Protein AF-A0A438D1S6-F1 (afdb_monomer_lite)

pLDDT: mean 87.32, std 12.83, range [52.06, 98.56]

Sequence (84 aa):
MYIRNPPPGTLDQSGCLKARNDIAVEFNKQLKQAVMELRTQLPQAALTYDLYGARHGLISHDKEQGFVDPLVRCCGARVNDYNV

InterPro domains:
  IPR036514 SGNH hydrolase superfamily [G3DSA:3.40.50.1110] (3-84)

Radius of gyration: 16.75 Å; chains: 1; bounding box: 38×28×47 Å

Foldseek 3Di:
DQDDPDPPPQADPLRHGPVVLVVVVVVVVVVVVVVVVVCVVCVPDDDDDDPVVVLVVCSVCVVVVVHPHSPDDPDDDDDVNDDD

Organism: Vitis vinifera (NCBI:txid29760)

Structure (mmCIF, N/CA/C/O backbone):
data_AF-A0A438D1S6-F1
#
_entry.id   AF-A0A438D1S6-F1
#
loop_
_atom_site.group_PDB
_atom_site.id
_atom_site.type_symbol
_atom_site.label_atom_id
_atom_site.label_alt_id
_atom_site.label_comp_id
_atom_site.label_asym_id
_atom_site.label_entity_id
_atom_site.label_seq_id
_atom_site.pdbx_PDB_ins_code
_atom_site.Cartn_x
_atom_site.Cartn_y
_atom_site.Cartn_z
_atom_site.occupancy
_atom_site.B_iso_or_equiv
_atom_site.auth_seq_id
_atom_site.auth_comp_id
_atom_site.auth_asym_id
_atom_site.auth_atom_id
_atom_site.pdbx_PDB_model_num
ATOM 1 N N . MET A 1 1 ? -0.807 3.323 -16.909 1.00 52.31 1 MET A N 1
ATOM 2 C CA . MET A 1 1 ? 0.196 4.356 -17.244 1.00 52.31 1 MET A CA 1
ATOM 3 C C . MET A 1 1 ? 1.579 3.789 -16.992 1.00 52.31 1 MET A C 1
ATOM 5 O O . MET A 1 1 ? 2.002 3.710 -15.846 1.00 52.31 1 MET A O 1
ATOM 9 N N . TYR A 1 2 ? 2.218 3.333 -18.061 1.00 58.12 2 TYR A N 1
ATOM 10 C CA . TYR A 1 2 ? 3.556 2.751 -18.060 1.00 58.12 2 TYR A CA 1
ATOM 11 C C . TYR A 1 2 ? 4.477 3.822 -18.620 1.00 58.12 2 TYR A C 1
ATOM 13 O O . TYR A 1 2 ? 4.190 4.376 -19.682 1.00 58.12 2 TYR A O 1
ATOM 21 N N . ILE A 1 3 ? 5.531 4.168 -17.886 1.00 65.06 3 ILE A N 1
ATOM 22 C CA . ILE A 1 3 ? 6.534 5.105 -18.388 1.00 65.06 3 ILE A CA 1
ATOM 23 C C . ILE A 1 3 ? 7.523 4.285 -19.213 1.00 65.06 3 ILE A C 1
ATOM 25 O O . ILE A 1 3 ? 8.153 3.372 -18.686 1.00 65.06 3 ILE A O 1
ATOM 29 N N . ARG A 1 4 ? 7.644 4.584 -20.511 1.00 68.75 4 ARG A N 1
ATOM 30 C CA . ARG A 1 4 ? 8.718 4.033 -21.348 1.00 68.75 4 ARG A CA 1
ATOM 31 C C . ARG A 1 4 ? 10.041 4.653 -20.916 1.00 68.75 4 ARG A C 1
ATOM 33 O O . ARG A 1 4 ? 10.140 5.874 -20.886 1.00 68.75 4 ARG A O 1
ATOM 40 N N . ASN A 1 5 ? 11.038 3.813 -20.643 1.00 76.50 5 ASN A N 1
ATOM 41 C CA . ASN A 1 5 ? 12.406 4.215 -20.298 1.00 76.50 5 ASN A CA 1
ATOM 42 C C . ASN A 1 5 ? 12.453 5.293 -19.199 1.00 76.50 5 ASN A C 1
ATOM 44 O O . ASN A 1 5 ? 12.928 6.404 -19.445 1.00 76.50 5 ASN A O 1
ATOM 48 N N . PRO A 1 6 ? 11.923 5.000 -17.997 1.00 82.94 6 PRO A N 1
ATOM 49 C CA . PRO A 1 6 ? 11.974 5.956 -16.907 1.00 82.94 6 PRO A CA 1
ATOM 50 C C . PRO A 1 6 ? 13.440 6.233 -16.526 1.00 82.94 6 PRO A C 1
ATOM 52 O O . PRO A 1 6 ? 14.253 5.304 -16.538 1.00 82.94 6 PRO A O 1
ATOM 55 N N . PRO A 1 7 ? 13.794 7.477 -16.153 1.00 89.31 7 PRO A N 1
ATOM 56 C CA . PRO A 1 7 ? 15.127 7.783 -15.648 1.00 89.31 7 PRO A CA 1
ATOM 57 C C . PRO A 1 7 ? 15.515 6.865 -14.478 1.00 89.31 7 PRO A C 1
ATOM 59 O O . PRO A 1 7 ? 14.636 6.496 -13.682 1.00 89.31 7 PRO A O 1
ATOM 62 N N . PRO A 1 8 ? 16.807 6.526 -14.316 1.00 89.56 8 PRO A N 1
ATOM 63 C CA . PRO A 1 8 ? 17.271 5.748 -13.174 1.00 89.56 8 PRO A CA 1
ATOM 64 C C . PRO A 1 8 ? 16.771 6.338 -11.851 1.00 89.56 8 PRO A C 1
ATOM 66 O O . PRO A 1 8 ? 16.825 7.545 -11.630 1.00 89.56 8 PRO A O 1
ATOM 69 N N . GLY A 1 9 ? 16.248 5.480 -10.976 1.00 89.75 9 GLY A N 1
ATOM 70 C CA . GLY A 1 9 ? 15.731 5.885 -9.668 1.00 89.75 9 GLY A CA 1
ATOM 71 C C . GLY A 1 9 ? 14.279 6.374 -9.641 1.00 89.75 9 GLY A C 1
ATOM 72 O O . GLY A 1 9 ? 13.769 6.580 -8.542 1.00 89.75 9 GLY A O 1
ATOM 73 N N . THR A 1 10 ? 13.601 6.495 -10.789 1.00 93.06 10 THR A N 1
ATOM 74 C CA . THR A 1 10 ? 12.170 6.869 -10.876 1.00 93.06 10 THR A CA 1
ATOM 75 C C . THR A 1 10 ? 11.241 5.784 -10.325 1.00 93.06 10 THR A C 1
ATOM 77 O O . THR A 1 10 ? 10.196 6.086 -9.740 1.00 93.06 10 THR A O 1
ATOM 80 N N . LEU A 1 11 ? 11.614 4.518 -10.531 1.00 91.44 11 LEU A N 1
ATOM 81 C CA . LEU A 1 11 ? 10.886 3.361 -10.023 1.00 91.44 11 LEU A CA 1
ATOM 82 C C . LEU A 1 11 ? 11.505 2.865 -8.715 1.00 91.44 11 LEU A C 1
ATOM 84 O O . LEU A 1 11 ? 12.713 3.001 -8.499 1.00 91.44 11 LEU A O 1
ATOM 88 N N . ASP A 1 12 ? 10.675 2.316 -7.837 1.00 91.38 12 ASP A N 1
ATOM 89 C CA . ASP A 1 12 ? 11.124 1.529 -6.694 1.00 91.38 12 ASP A CA 1
ATOM 90 C C . ASP A 1 12 ? 11.494 0.090 -7.099 1.00 91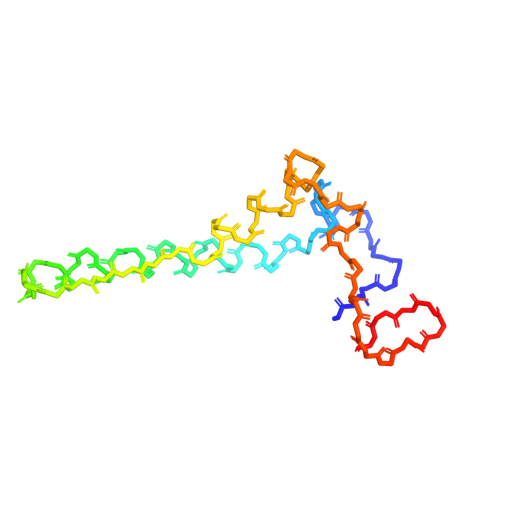.38 12 ASP A C 1
ATOM 92 O O . ASP A 1 12 ? 11.501 -0.268 -8.278 1.00 91.38 12 ASP A O 1
ATOM 96 N N . GLN A 1 13 ? 11.831 -0.734 -6.105 1.00 89.81 13 GLN A N 1
ATOM 97 C CA . GLN A 1 13 ? 12.236 -2.130 -6.306 1.00 89.81 13 GLN A CA 1
ATOM 98 C C . GLN A 1 13 ? 11.111 -3.008 -6.873 1.00 89.81 13 GLN A C 1
ATOM 100 O O . GLN A 1 13 ? 11.398 -4.001 -7.533 1.00 89.81 13 GLN A O 1
ATOM 105 N N . SER A 1 14 ? 9.853 -2.617 -6.660 1.00 87.88 14 SER A N 1
ATOM 106 C CA . SER A 1 14 ? 8.662 -3.299 -7.166 1.00 87.88 14 SER A CA 1
ATOM 107 C C . SER A 1 14 ? 8.236 -2.796 -8.554 1.00 87.88 14 SER A C 1
ATOM 109 O O . SER A 1 14 ? 7.178 -3.177 -9.050 1.00 87.88 14 SER A O 1
ATOM 111 N N . GLY A 1 15 ? 9.004 -1.894 -9.178 1.00 88.25 15 GLY A N 1
ATOM 112 C CA . GLY A 1 15 ? 8.675 -1.302 -10.477 1.00 88.25 15 GLY A CA 1
ATOM 113 C C . GLY A 1 15 ? 7.574 -0.235 -10.426 1.00 88.25 15 GLY A C 1
ATOM 114 O O . GLY A 1 15 ? 7.059 0.170 -11.471 1.00 88.25 15 GLY A O 1
ATOM 115 N N . CYS A 1 16 ? 7.208 0.253 -9.238 1.00 89.75 16 CYS A N 1
ATOM 116 C CA . CYS A 1 16 ? 6.220 1.312 -9.051 1.00 89.75 16 CYS A CA 1
ATOM 117 C C . CYS A 1 16 ? 6.869 2.701 -9.091 1.00 89.75 16 CYS A C 1
ATOM 119 O O . CYS A 1 16 ? 8.017 2.889 -8.701 1.00 89.75 16 CYS A O 1
ATOM 121 N N . LEU A 1 17 ? 6.122 3.716 -9.535 1.00 91.62 17 LEU A N 1
ATOM 122 C CA . LEU A 1 17 ? 6.597 5.104 -9.528 1.00 91.62 17 LEU A CA 1
ATOM 123 C C . LEU A 1 17 ? 6.726 5.620 -8.092 1.00 91.62 17 LEU A C 1
ATOM 125 O O . LEU A 1 17 ? 5.701 5.791 -7.429 1.00 91.62 17 LEU A O 1
ATOM 129 N N . LYS A 1 18 ? 7.946 5.965 -7.657 1.00 93.62 18 LYS A N 1
ATOM 130 C CA . LYS A 1 18 ? 8.202 6.463 -6.291 1.00 93.62 18 LYS A CA 1
ATOM 131 C C . LYS A 1 18 ? 7.320 7.651 -5.932 1.00 93.62 18 LYS A C 1
ATOM 133 O O . LYS A 1 18 ? 6.591 7.584 -4.958 1.00 93.62 18 LYS A O 1
ATOM 138 N N . ALA A 1 19 ? 7.250 8.649 -6.814 1.00 93.56 19 ALA A N 1
ATOM 139 C CA . ALA A 1 19 ? 6.418 9.833 -6.599 1.00 93.56 19 ALA A CA 1
ATOM 140 C C . ALA A 1 19 ? 4.930 9.505 -6.360 1.00 93.56 19 ALA A C 1
ATOM 142 O O . ALA A 1 19 ? 4.247 10.217 -5.632 1.00 93.56 19 ALA A O 1
ATOM 143 N N . ARG A 1 20 ? 4.402 8.424 -6.956 1.00 91.94 20 ARG A N 1
ATOM 144 C CA . ARG A 1 20 ? 3.018 7.990 -6.699 1.00 91.94 20 ARG A CA 1
ATOM 145 C C . ARG A 1 20 ? 2.888 7.265 -5.370 1.00 91.94 20 ARG A C 1
ATOM 147 O O . ARG A 1 20 ? 1.877 7.444 -4.697 1.00 91.94 20 ARG A O 1
ATOM 154 N N . ASN A 1 21 ? 3.884 6.461 -5.018 1.00 94.56 21 ASN A N 1
ATOM 155 C CA . ASN A 1 21 ? 3.933 5.805 -3.722 1.00 94.56 21 ASN A CA 1
ATOM 156 C C . ASN A 1 21 ? 4.044 6.839 -2.600 1.00 94.56 21 ASN A C 1
ATOM 158 O O . ASN A 1 21 ? 3.272 6.751 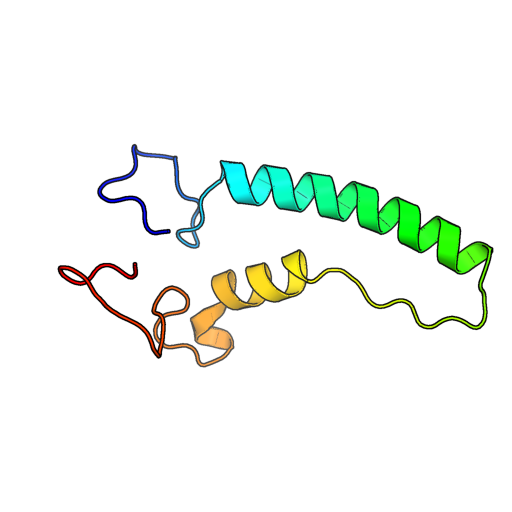-1.657 1.00 94.56 21 ASN A O 1
ATOM 162 N N . ASP A 1 22 ? 4.872 7.873 -2.748 1.00 96.06 22 ASP A N 1
ATOM 163 C CA . ASP A 1 22 ? 5.021 8.949 -1.761 1.00 96.06 22 ASP A CA 1
ATOM 164 C C . ASP A 1 22 ? 3.689 9.675 -1.505 1.00 96.06 22 ASP A C 1
ATOM 166 O O . ASP A 1 22 ? 3.277 9.852 -0.358 1.00 96.06 22 ASP A O 1
ATOM 170 N N . ILE A 1 23 ? 2.957 10.016 -2.576 1.00 96.38 23 ILE A N 1
ATOM 171 C CA . ILE A 1 23 ? 1.614 10.609 -2.472 1.00 96.38 23 ILE A CA 1
ATOM 172 C C . ILE A 1 23 ? 0.647 9.650 -1.765 1.00 96.38 23 ILE A C 1
ATOM 174 O O . ILE A 1 23 ? -0.111 10.066 -0.891 1.00 96.38 23 ILE A O 1
ATOM 178 N N . ALA A 1 24 ? 0.653 8.368 -2.137 1.00 96.06 24 ALA A N 1
ATOM 179 C CA . ALA A 1 24 ? -0.247 7.379 -1.554 1.00 96.06 24 ALA A CA 1
ATOM 180 C C . ALA A 1 24 ? 0.058 7.108 -0.072 1.00 96.06 24 ALA A C 1
ATOM 182 O O . ALA A 1 24 ? -0.876 6.937 0.713 1.00 96.06 24 ALA A O 1
ATOM 183 N N . VAL A 1 25 ? 1.333 7.099 0.322 1.00 96.44 25 VAL A N 1
ATOM 184 C CA . VAL A 1 25 ? 1.774 6.953 1.715 1.00 96.44 25 VAL A CA 1
ATOM 185 C C . VAL A 1 25 ? 1.285 8.131 2.550 1.00 96.44 25 VAL A C 1
ATOM 187 O O . VAL A 1 25 ? 0.660 7.920 3.589 1.00 96.44 25 VAL A O 1
ATOM 190 N N . GLU A 1 26 ? 1.501 9.363 2.084 1.00 97.88 26 GLU A N 1
ATOM 191 C CA . GLU A 1 26 ? 1.061 10.555 2.815 1.00 97.88 26 GLU A CA 1
ATOM 192 C C . GLU A 1 26 ? -0.470 10.628 2.905 1.00 97.88 26 GLU A C 1
ATOM 194 O O . GLU A 1 26 ? -1.024 10.870 3.979 1.00 97.88 26 GLU A O 1
ATOM 199 N N . PHE A 1 27 ? -1.174 10.305 1.818 1.00 96.94 27 PHE A N 1
ATOM 200 C CA . PHE A 1 27 ? -2.631 10.208 1.837 1.00 96.94 27 PHE A CA 1
ATOM 201 C C . PHE A 1 27 ? -3.127 9.167 2.852 1.00 96.94 27 PHE A C 1
ATOM 203 O O . PHE A 1 27 ? -4.025 9.463 3.639 1.00 96.94 27 PHE A O 1
ATOM 210 N N . ASN A 1 28 ? -2.544 7.962 2.890 1.00 97.19 28 ASN A N 1
ATOM 211 C CA . ASN A 1 28 ? -2.974 6.925 3.837 1.00 97.19 28 ASN A CA 1
ATOM 212 C C . ASN A 1 28 ? -2.642 7.274 5.288 1.00 97.19 28 ASN A C 1
ATOM 214 O O . ASN A 1 28 ? -3.396 6.898 6.184 1.00 97.19 28 ASN A O 1
ATOM 218 N N . LYS A 1 29 ? -1.570 8.031 5.536 1.00 97.44 29 LYS A N 1
ATOM 219 C CA . LYS A 1 29 ? -1.264 8.569 6.865 1.00 97.44 29 LYS A CA 1
ATOM 220 C C . LYS A 1 29 ? -2.367 9.517 7.346 1.00 97.44 29 LYS A C 1
ATOM 222 O O . LYS A 1 29 ? -2.847 9.363 8.469 1.00 97.44 29 LYS A O 1
ATOM 227 N N . GLN A 1 30 ? -2.806 10.446 6.497 1.00 98.12 30 GLN A N 1
ATOM 228 C CA . GLN A 1 30 ? -3.898 11.370 6.825 1.00 98.12 30 GLN A CA 1
ATOM 229 C C . GLN A 1 30 ? -5.246 10.643 6.940 1.00 98.12 30 GLN A C 1
ATOM 231 O O . GLN A 1 30 ? -5.995 10.871 7.890 1.00 98.12 30 GLN A O 1
ATOM 236 N N . LEU A 1 31 ? -5.527 9.697 6.037 1.00 98.06 31 LEU A N 1
ATOM 237 C CA . LEU A 1 31 ? -6.727 8.862 6.092 1.00 98.06 31 LEU A CA 1
ATOM 238 C C . LEU A 1 31 ? -6.789 8.051 7.390 1.00 98.06 31 LEU A C 1
ATOM 240 O O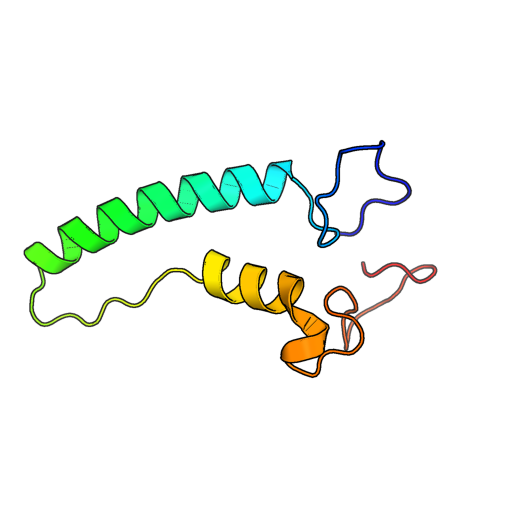 . LEU A 1 31 ? -7.838 7.988 8.024 1.00 98.06 31 LEU A O 1
ATOM 244 N N . LYS A 1 32 ? -5.668 7.461 7.818 1.00 97.88 32 LYS A N 1
ATOM 245 C CA . LYS A 1 32 ? -5.573 6.733 9.086 1.00 97.88 32 LYS A CA 1
ATOM 246 C C . LYS A 1 32 ? -5.941 7.622 10.270 1.00 97.88 32 LYS A C 1
ATOM 248 O O . LYS A 1 32 ? -6.694 7.178 11.132 1.00 97.88 32 LYS A O 1
ATOM 253 N N . GLN A 1 33 ? -5.443 8.859 10.299 1.00 98.12 33 GLN A N 1
AT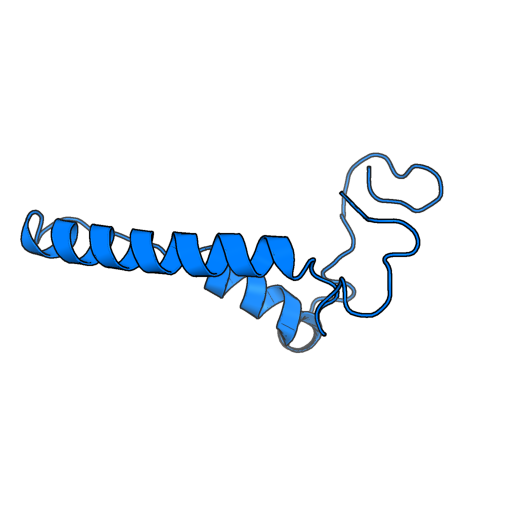OM 254 C CA . GLN A 1 33 ? -5.784 9.825 11.344 1.00 98.12 33 GLN A CA 1
ATOM 255 C C . GLN A 1 33 ? -7.291 10.112 11.375 1.00 98.12 33 GLN A C 1
ATOM 257 O O . GLN A 1 33 ? -7.923 9.941 12.416 1.00 98.12 33 GLN A O 1
ATOM 262 N N . ALA A 1 34 ? -7.885 10.423 10.222 1.00 98.00 34 ALA A N 1
ATOM 263 C CA . ALA A 1 34 ? -9.322 10.670 10.114 1.00 98.00 34 ALA A CA 1
ATOM 264 C C . ALA A 1 34 ? -10.167 9.445 10.515 1.00 98.00 34 ALA A C 1
ATOM 266 O O . ALA A 1 34 ? -11.167 9.573 11.218 1.00 98.00 34 ALA A O 1
ATOM 267 N N . VAL A 1 35 ? -9.759 8.231 10.126 1.00 98.00 35 VAL A N 1
ATOM 268 C CA . VAL A 1 35 ? -10.455 6.996 10.521 1.00 98.00 35 VAL A CA 1
ATOM 269 C C . VAL A 1 35 ? -10.367 6.763 12.030 1.00 98.00 35 VAL A C 1
ATOM 271 O O . VAL A 1 35 ? -11.343 6.306 12.624 1.00 98.00 35 VAL A O 1
ATOM 274 N N . MET A 1 36 ? -9.235 7.070 12.671 1.00 97.56 36 MET A N 1
ATOM 275 C CA . MET A 1 36 ? -9.117 6.970 14.130 1.00 97.56 36 MET A CA 1
ATOM 276 C C . MET A 1 36 ? -10.088 7.922 14.835 1.00 97.56 36 MET A C 1
ATOM 278 O O . MET A 1 36 ? -10.771 7.493 15.760 1.00 97.56 36 MET A O 1
ATOM 282 N N . GLU A 1 37 ? -10.215 9.162 14.362 1.00 98.38 37 GLU A N 1
ATOM 283 C CA . GLU A 1 37 ? -11.182 10.135 14.889 1.00 98.38 37 GLU A CA 1
ATOM 284 C C . GLU A 1 37 ? -12.633 9.688 14.669 1.00 98.38 37 GLU A C 1
ATOM 286 O O . GLU A 1 37 ? -13.452 9.747 15.581 1.00 98.38 37 GLU A O 1
ATOM 291 N N . LEU A 1 38 ? -12.964 9.159 13.492 1.00 98.38 38 LEU A N 1
ATOM 292 C CA . LEU A 1 38 ? -14.311 8.651 13.227 1.00 98.38 38 LEU A CA 1
ATOM 293 C C . LEU A 1 38 ? -14.660 7.439 14.095 1.00 98.38 38 LEU A C 1
ATOM 295 O O . LEU A 1 38 ? -15.803 7.308 14.520 1.00 98.38 38 LEU A O 1
ATOM 299 N N . ARG A 1 39 ? -13.692 6.569 14.408 1.00 98.06 39 ARG A N 1
ATOM 300 C CA . ARG A 1 39 ? -13.913 5.417 15.300 1.00 98.06 39 ARG A CA 1
ATOM 301 C C . ARG A 1 39 ? -14.246 5.832 16.732 1.00 98.06 39 ARG A C 1
AT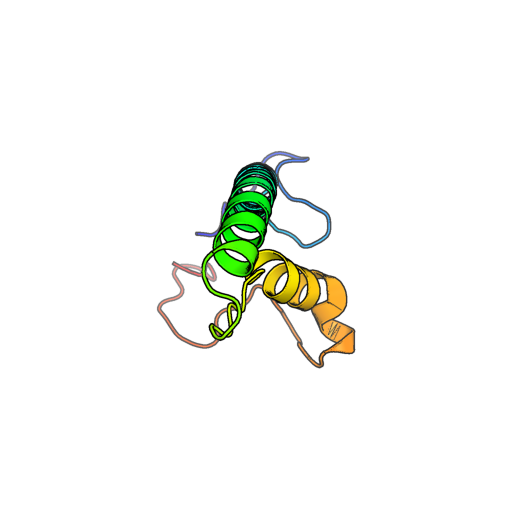OM 303 O O . ARG A 1 39 ? -14.971 5.098 17.397 1.00 98.06 39 ARG A O 1
ATOM 310 N N . THR A 1 40 ? -13.756 6.980 17.208 1.00 97.75 40 THR A N 1
ATOM 311 C CA . THR A 1 40 ? -14.146 7.489 18.536 1.00 97.75 40 THR A CA 1
ATOM 312 C C . THR A 1 40 ? -15.558 8.070 18.521 1.00 97.75 40 THR A C 1
ATOM 314 O O . THR A 1 40 ? -16.296 7.900 19.488 1.00 97.75 40 THR A O 1
ATOM 317 N N . GLN A 1 41 ? -15.955 8.708 17.417 1.00 98.56 41 GLN A N 1
ATOM 318 C CA . GLN A 1 41 ? -17.282 9.310 17.250 1.00 98.56 41 GLN A CA 1
ATOM 319 C C . GLN A 1 41 ? -18.372 8.275 16.935 1.00 98.56 41 GLN A C 1
ATOM 321 O O . GLN A 1 41 ? -19.530 8.460 17.305 1.00 98.56 41 GLN A O 1
ATOM 326 N N . LEU A 1 42 ? -18.013 7.184 16.254 1.00 98.12 42 LEU A N 1
ATOM 327 C CA . LEU A 1 42 ? -18.930 6.168 15.740 1.00 98.12 42 LEU A CA 1
ATOM 328 C C . LEU A 1 42 ? -18.512 4.766 16.218 1.00 98.12 42 LEU A C 1
ATOM 330 O O . LEU A 1 42 ? -18.078 3.942 15.411 1.00 98.12 42 LEU A O 1
ATOM 334 N N . PRO A 1 43 ? -18.667 4.445 17.516 1.00 96.44 43 PRO A N 1
ATOM 335 C CA . PRO A 1 43 ? -18.156 3.198 18.093 1.00 96.44 43 PRO A CA 1
ATOM 336 C C . PRO A 1 43 ? -18.806 1.924 17.526 1.00 96.44 43 PRO A C 1
ATOM 338 O O . PRO A 1 43 ? -18.253 0.839 17.671 1.00 96.44 43 PRO A O 1
ATOM 341 N N . GLN A 1 44 ? -19.972 2.038 16.881 1.00 98.19 44 GLN A N 1
ATOM 342 C CA . GLN A 1 44 ? -20.669 0.913 16.245 1.00 98.19 44 GLN A CA 1
ATOM 343 C C . GLN A 1 44 ? -20.356 0.763 14.746 1.00 98.19 44 GLN A C 1
ATOM 345 O O . GLN A 1 44 ? -20.789 -0.207 14.127 1.00 98.19 44 GLN A O 1
ATOM 350 N N . ALA A 1 45 ? -19.629 1.707 14.138 1.00 97.62 45 ALA A N 1
ATOM 351 C CA . ALA A 1 45 ? -19.307 1.651 12.717 1.00 97.62 45 ALA A CA 1
ATOM 352 C C . ALA A 1 45 ? -18.070 0.778 12.456 1.00 97.62 45 ALA A C 1
ATOM 354 O O . ALA A 1 45 ? -17.004 0.974 13.042 1.00 97.62 45 ALA A O 1
ATOM 355 N N . ALA A 1 46 ? -18.182 -0.147 11.503 1.00 97.06 46 ALA A N 1
ATOM 356 C CA . ALA A 1 46 ? -17.039 -0.885 10.979 1.00 97.06 46 ALA A CA 1
ATOM 357 C C . ALA A 1 46 ? -16.366 -0.076 9.858 1.00 97.06 46 ALA A C 1
ATOM 359 O O . ALA A 1 46 ? -16.892 0.027 8.752 1.00 97.06 46 ALA A O 1
ATOM 360 N N . LEU A 1 47 ? -15.197 0.503 10.146 1.00 96.81 47 LEU A N 1
ATOM 361 C CA . LEU A 1 47 ? -14.403 1.262 9.173 1.00 96.81 47 LEU A CA 1
ATOM 362 C C . LEU A 1 47 ? -13.167 0.462 8.754 1.00 96.81 47 LEU A C 1
ATOM 364 O O . LEU A 1 47 ? -12.226 0.321 9.540 1.00 96.81 47 LEU A O 1
ATOM 368 N N . THR A 1 48 ? -13.155 -0.024 7.514 1.00 95.25 48 THR A N 1
ATOM 369 C CA . THR A 1 48 ? -12.012 -0.715 6.896 1.00 95.25 48 THR A CA 1
ATOM 370 C C . THR A 1 48 ? -11.281 0.244 5.961 1.00 95.25 48 THR A C 1
ATOM 372 O O . THR A 1 48 ? -11.910 0.915 5.148 1.00 95.25 48 THR A O 1
ATOM 375 N N . TYR A 1 49 ? -9.957 0.324 6.071 1.00 94.56 49 TYR A N 1
ATOM 376 C CA . TYR A 1 49 ? -9.114 1.184 5.237 1.00 94.56 49 TYR A CA 1
ATOM 377 C C . TYR A 1 49 ? -7.775 0.492 4.944 1.00 94.56 49 TYR A C 1
ATOM 379 O O . TYR A 1 49 ? -7.576 -0.649 5.350 1.00 94.56 49 TYR A O 1
ATOM 387 N N . ASP A 1 50 ? -6.877 1.209 4.266 1.00 93.12 50 ASP A N 1
ATOM 388 C CA . ASP A 1 50 ? -5.534 0.779 3.847 1.00 93.12 50 ASP A CA 1
ATOM 389 C C . ASP A 1 50 ? -5.485 -0.104 2.588 1.00 93.12 50 ASP A C 1
ATOM 391 O O . ASP A 1 50 ? -4.856 -1.161 2.520 1.00 93.12 50 ASP A O 1
ATOM 395 N N . LEU A 1 51 ? -6.131 0.380 1.523 1.00 93.19 51 LEU A N 1
ATOM 396 C CA . LEU A 1 51 ? -6.008 -0.228 0.197 1.00 93.19 51 LEU A CA 1
ATOM 397 C C . LEU A 1 51 ? -4.573 -0.138 -0.352 1.00 93.19 51 LEU A C 1
ATOM 399 O O . LEU A 1 51 ? -4.155 -1.006 -1.118 1.00 93.19 51 LEU A O 1
ATOM 403 N N . TYR A 1 52 ? -3.821 0.908 0.009 1.00 94.06 52 TYR A N 1
ATOM 404 C CA . TYR A 1 52 ? -2.439 1.064 -0.441 1.00 94.06 52 TYR A CA 1
ATOM 405 C C . TYR A 1 52 ? -1.545 -0.036 0.120 1.00 94.06 52 TYR A C 1
ATOM 407 O O . TYR A 1 52 ? -0.869 -0.689 -0.669 1.00 94.06 52 TYR A O 1
ATOM 415 N N . GLY A 1 53 ? -1.582 -0.281 1.433 1.00 94.56 53 GLY A N 1
ATOM 416 C CA . GLY A 1 53 ? -0.815 -1.347 2.067 1.00 94.56 53 GLY A CA 1
ATOM 417 C C . GLY A 1 53 ? -1.143 -2.710 1.466 1.00 94.56 53 GLY A C 1
ATOM 418 O O . GLY A 1 53 ? -0.236 -3.429 1.050 1.00 94.56 53 GLY A O 1
ATOM 419 N N . ALA A 1 54 ? -2.434 -3.022 1.306 1.00 93.81 54 ALA A N 1
ATOM 420 C CA . ALA A 1 54 ? -2.875 -4.271 0.682 1.00 93.81 54 ALA A CA 1
ATOM 421 C C . ALA A 1 54 ? -2.346 -4.429 -0.756 1.00 93.81 54 ALA A C 1
ATOM 423 O O . ALA A 1 54 ? -1.772 -5.458 -1.113 1.00 93.81 54 ALA A O 1
ATOM 424 N N . ARG A 1 55 ? -2.497 -3.393 -1.590 1.00 91.38 55 ARG A N 1
ATOM 425 C CA . ARG A 1 55 ? -2.063 -3.427 -2.991 1.00 91.38 55 ARG A CA 1
ATOM 426 C C . ARG A 1 55 ? -0.543 -3.471 -3.127 1.00 91.38 55 ARG A C 1
ATOM 428 O O . ARG A 1 55 ? -0.031 -4.233 -3.939 1.00 91.38 55 ARG A O 1
ATOM 435 N N . HIS A 1 56 ? 0.170 -2.635 -2.381 1.00 92.69 56 HIS A N 1
ATOM 436 C CA . HIS A 1 56 ? 1.626 -2.571 -2.435 1.00 92.69 56 HIS A CA 1
ATOM 437 C C . HIS A 1 56 ? 2.239 -3.876 -1.925 1.00 92.69 56 HIS A C 1
ATOM 439 O O . HIS A 1 56 ? 3.149 -4.403 -2.553 1.00 92.69 56 HIS A O 1
ATOM 445 N N . GLY A 1 57 ? 1.691 -4.444 -0.846 1.00 93.06 57 GLY A N 1
ATOM 446 C CA . GLY A 1 57 ? 2.091 -5.752 -0.333 1.00 93.06 57 GLY A CA 1
ATOM 447 C C . GLY A 1 57 ? 1.952 -6.858 -1.379 1.00 93.06 57 GLY A C 1
ATOM 448 O O . GLY A 1 57 ? 2.900 -7.616 -1.568 1.00 93.06 57 GLY A O 1
ATOM 449 N N . LEU A 1 58 ? 0.827 -6.892 -2.103 1.00 92.19 58 LEU A N 1
ATOM 450 C CA . LEU A 1 58 ? 0.582 -7.852 -3.183 1.00 92.19 58 LEU A CA 1
ATOM 451 C C . LEU A 1 58 ? 1.598 -7.731 -4.326 1.00 92.19 58 LEU A C 1
ATOM 453 O O . LEU A 1 58 ? 2.060 -8.742 -4.836 1.00 92.19 58 LEU A O 1
ATOM 457 N N . ILE A 1 59 ? 1.943 -6.505 -4.730 1.00 91.25 59 ILE A N 1
ATOM 458 C CA . ILE A 1 59 ? 2.906 -6.265 -5.816 1.00 91.25 59 ILE A CA 1
ATOM 459 C C . ILE A 1 59 ? 4.332 -6.606 -5.360 1.00 91.25 59 ILE A C 1
ATOM 461 O O . ILE A 1 59 ? 5.085 -7.200 -6.121 1.00 91.25 59 ILE A O 1
ATOM 465 N N . SER A 1 60 ? 4.708 -6.246 -4.130 1.00 92.19 60 SER A N 1
ATOM 466 C CA . SER A 1 60 ? 6.046 -6.511 -3.581 1.00 92.19 60 SER A CA 1
ATOM 467 C C . SER A 1 60 ? 6.317 -7.988 -3.281 1.00 92.19 60 SER A C 1
ATOM 469 O O . SER A 1 60 ? 7.478 -8.383 -3.271 1.00 92.19 60 SER A O 1
ATOM 471 N N . HIS A 1 61 ? 5.276 -8.783 -3.020 1.00 92.38 61 HIS A N 1
ATOM 472 C CA . HIS A 1 61 ? 5.372 -10.215 -2.693 1.00 92.38 61 HIS A CA 1
ATOM 473 C C . HIS A 1 61 ? 4.602 -11.073 -3.707 1.00 92.38 61 HIS A C 1
ATOM 475 O O . HIS A 1 61 ? 4.049 -12.119 -3.374 1.00 92.38 61 HIS A O 1
ATOM 481 N N . ASP A 1 62 ? 4.539 -10.610 -4.951 1.00 90.62 62 ASP A N 1
ATOM 482 C CA . ASP A 1 62 ? 3.814 -11.212 -6.070 1.00 90.62 62 ASP A CA 1
ATOM 483 C C . ASP A 1 62 ? 3.978 -12.738 -6.165 1.00 90.62 62 ASP A C 1
ATOM 485 O O . ASP A 1 62 ? 2.989 -13.474 -6.191 1.00 90.62 62 ASP A O 1
ATOM 489 N N . LYS A 1 63 ? 5.218 -13.230 -6.127 1.00 90.19 63 LYS A N 1
ATOM 490 C CA . LYS A 1 63 ? 5.545 -14.657 -6.248 1.00 90.19 63 LYS A CA 1
ATOM 491 C C . LYS A 1 63 ? 5.010 -15.487 -5.089 1.00 90.19 63 LYS A C 1
ATOM 493 O O . LYS A 1 63 ? 4.526 -16.595 -5.305 1.00 90.19 63 LYS A O 1
ATOM 498 N N . GLU A 1 64 ? 5.081 -14.959 -3.871 1.00 93.69 64 GLU A N 1
ATOM 499 C CA . GLU A 1 64 ? 4.561 -15.628 -2.671 1.00 93.69 64 GLU A CA 1
ATOM 500 C C . GLU A 1 64 ? 3.035 -15.739 -2.716 1.00 93.69 64 GLU A C 1
ATOM 502 O O . GLU A 1 64 ? 2.457 -16.682 -2.183 1.00 93.69 64 GLU A O 1
ATOM 507 N N . GLN A 1 65 ? 2.387 -14.796 -3.403 1.00 89.81 65 GLN A N 1
ATOM 508 C CA . GLN A 1 65 ? 0.941 -14.751 -3.601 1.00 89.81 65 GLN A CA 1
ATOM 509 C C . GLN A 1 65 ? 0.486 -15.484 -4.879 1.00 89.81 65 GLN A C 1
ATOM 511 O O . GLN A 1 65 ? -0.693 -15.440 -5.228 1.00 89.81 65 GLN A O 1
ATOM 516 N N . GLY A 1 66 ? 1.398 -16.165 -5.588 1.00 91.50 66 GLY A N 1
ATOM 517 C CA . GLY A 1 66 ? 1.094 -16.950 -6.789 1.00 91.50 66 GLY A CA 1
ATOM 518 C C . GLY A 1 66 ? 0.932 -16.135 -8.078 1.00 91.50 66 GLY A C 1
ATOM 519 O O . GLY A 1 66 ? 0.427 -16.660 -9.071 1.00 91.50 66 GLY A O 1
ATOM 520 N N . PHE A 1 67 ? 1.352 -14.867 -8.092 1.00 88.06 67 PHE A N 1
ATOM 521 C CA . PHE A 1 67 ? 1.342 -14.031 -9.291 1.00 88.06 67 PHE A CA 1
ATOM 522 C C . PHE A 1 67 ? 2.579 -14.301 -10.151 1.00 88.06 67 PHE A C 1
ATOM 524 O O . PHE A 1 67 ? 3.688 -14.470 -9.650 1.00 88.06 67 PHE A O 1
ATOM 531 N N . VAL A 1 68 ? 2.372 -14.330 -11.471 1.00 86.31 68 VAL A N 1
ATOM 532 C CA . VAL A 1 68 ? 3.455 -14.501 -12.454 1.00 86.31 68 VAL A CA 1
ATOM 533 C C . VAL A 1 68 ? 4.094 -13.156 -12.799 1.00 86.31 68 VAL A C 1
ATOM 535 O O . VAL A 1 68 ? 5.314 -13.039 -12.787 1.00 86.31 68 VAL A O 1
ATOM 538 N N . ASP A 1 69 ? 3.268 -12.150 -13.098 1.00 82.81 69 ASP A N 1
ATOM 539 C CA . ASP A 1 69 ? 3.700 -10.770 -13.326 1.00 82.81 69 ASP A CA 1
ATOM 540 C C . ASP A 1 69 ? 2.666 -9.807 -12.705 1.00 82.81 69 ASP A C 1
ATOM 542 O O . ASP A 1 69 ? 1.534 -9.720 -13.197 1.00 82.81 69 ASP A O 1
ATOM 546 N N . PRO A 1 70 ? 3.016 -9.092 -11.621 1.00 80.00 70 PRO A N 1
ATOM 547 C CA . PRO A 1 70 ? 2.094 -8.217 -10.898 1.00 80.00 70 PRO A CA 1
ATOM 548 C C . PRO A 1 70 ? 1.827 -6.899 -11.633 1.00 80.00 70 PRO A C 1
ATOM 550 O O . PRO A 1 70 ? 0.909 -6.159 -11.269 1.00 80.00 70 PRO A O 1
ATOM 553 N N . LEU A 1 71 ? 2.626 -6.579 -12.654 1.00 80.50 71 LEU A N 1
ATOM 554 C CA . LEU A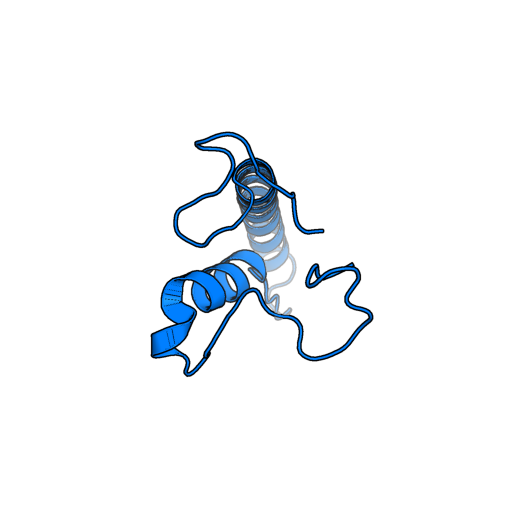 1 71 ? 2.532 -5.353 -13.437 1.00 80.50 71 LEU A CA 1
ATOM 555 C C . LEU A 1 71 ? 1.950 -5.604 -14.829 1.00 80.50 71 LEU A C 1
ATOM 557 O O . LEU A 1 71 ? 1.831 -4.666 -15.611 1.00 80.50 71 LEU A O 1
ATOM 561 N N . VAL A 1 72 ? 1.543 -6.826 -15.169 1.00 78.62 72 VAL A N 1
ATOM 562 C CA . VAL A 1 72 ? 0.827 -7.103 -16.418 1.00 78.62 72 VAL A CA 1
ATOM 563 C C . VAL A 1 72 ? -0.677 -7.013 -16.199 1.00 78.62 72 VAL A C 1
ATOM 565 O O . VAL A 1 72 ? -1.241 -7.564 -15.259 1.00 78.62 72 VAL A O 1
ATOM 568 N N . ARG A 1 73 ? -1.373 -6.328 -17.110 1.00 74.75 73 ARG A N 1
ATOM 569 C CA . ARG A 1 73 ? -2.837 -6.368 -17.158 1.00 74.75 73 ARG A CA 1
ATOM 570 C C . ARG A 1 73 ? -3.313 -7.608 -17.906 1.00 74.75 73 ARG A C 1
ATOM 572 O O . ARG A 1 73 ? -2.803 -7.909 -18.987 1.00 74.75 73 ARG A O 1
ATOM 579 N N . CYS A 1 74 ? -4.347 -8.253 -17.367 1.00 77.81 74 CYS A N 1
ATOM 580 C CA . CYS A 1 74 ? -4.994 -9.409 -17.991 1.00 77.81 74 CYS A CA 1
ATOM 581 C C . CYS A 1 74 ? -5.835 -9.027 -19.222 1.00 77.81 74 CYS A C 1
ATOM 583 O O . CYS A 1 74 ? -5.870 -9.779 -20.189 1.00 77.81 74 CYS A O 1
ATOM 585 N N . CYS A 1 75 ? -6.484 -7.854 -19.205 1.00 77.44 75 CYS A N 1
ATOM 586 C CA . CYS A 1 75 ? -7.385 -7.388 -20.266 1.00 77.44 75 CYS A CA 1
ATOM 587 C C . CYS A 1 75 ? -7.128 -5.908 -20.621 1.00 77.44 75 CYS A C 1
ATOM 589 O O . CYS A 1 75 ? -6.703 -5.125 -19.767 1.00 77.44 75 CYS A O 1
ATOM 591 N N . GLY A 1 76 ? -7.425 -5.515 -21.867 1.00 69.75 76 GLY A N 1
ATOM 592 C CA . GLY A 1 76 ? -7.292 -4.142 -22.385 1.00 69.75 76 GLY A CA 1
ATOM 593 C C . GLY A 1 76 ? -6.288 -4.015 -23.536 1.00 69.75 76 GLY A C 1
ATOM 594 O O . GLY A 1 76 ? -5.439 -4.884 -23.728 1.00 69.75 76 GLY A O 1
ATOM 595 N N . ALA A 1 77 ? -6.386 -2.934 -24.318 1.00 63.75 77 ALA A N 1
ATOM 596 C CA . ALA A 1 77 ? -5.525 -2.731 -25.481 1.00 63.75 77 ALA A CA 1
ATOM 597 C C . ALA A 1 77 ? -4.052 -2.599 -25.064 1.00 63.75 77 ALA A C 1
ATOM 599 O O . ALA A 1 77 ? -3.694 -1.794 -24.196 1.00 63.75 77 ALA A O 1
ATOM 600 N N . ARG A 1 78 ? -3.197 -3.395 -25.709 1.00 60.47 78 ARG A N 1
ATOM 601 C CA . ARG A 1 78 ? -1.752 -3.185 -25.716 1.00 60.47 78 ARG A CA 1
ATOM 602 C C . ARG A 1 78 ? -1.403 -2.417 -26.980 1.00 60.47 78 ARG A C 1
ATOM 604 O O . ARG A 1 78 ? -1.773 -2.843 -28.069 1.00 60.47 78 ARG A O 1
ATOM 611 N N . VAL A 1 79 ? -0.690 -1.307 -26.850 1.00 62.22 79 VAL A N 1
ATOM 612 C CA . VAL A 1 79 ? -0.069 -0.644 -28.003 1.00 62.22 79 VAL A CA 1
ATOM 613 C C . VAL A 1 79 ? 1.427 -0.869 -27.878 1.00 62.22 79 VAL A C 1
ATOM 615 O O . VAL A 1 79 ? 2.044 -0.390 -26.929 1.00 62.22 79 VAL A O 1
ATOM 618 N N . ASN A 1 80 ? 2.006 -1.617 -28.822 1.00 61.59 80 ASN A N 1
ATOM 619 C CA . ASN A 1 80 ? 3.432 -1.960 -28.862 1.00 61.59 80 ASN A CA 1
ATOM 620 C C . ASN A 1 80 ? 3.947 -2.659 -27.585 1.00 61.59 80 ASN A C 1
ATOM 622 O O . ASN A 1 80 ? 4.986 -2.262 -27.080 1.00 61.59 80 ASN A O 1
ATOM 626 N N . ASP A 1 81 ? 3.206 -3.625 -27.030 1.00 59.94 81 ASP A N 1
ATOM 627 C CA . ASP A 1 81 ? 3.488 -4.303 -25.743 1.00 59.94 81 ASP A CA 1
ATOM 628 C C . ASP A 1 81 ? 3.376 -3.435 -24.482 1.00 59.94 81 ASP A C 1
ATOM 630 O O . ASP A 1 81 ? 3.627 -3.897 -23.370 1.00 59.94 81 ASP A O 1
ATOM 634 N N . TYR A 1 82 ? 2.901 -2.196 -24.620 1.00 56.75 82 TYR A N 1
ATOM 635 C CA . TYR A 1 82 ? 2.600 -1.341 -23.481 1.00 56.75 82 TYR A CA 1
ATOM 636 C C . TYR A 1 82 ? 1.131 -1.415 -23.147 1.00 56.75 82 TYR A C 1
ATOM 638 O O . TYR A 1 82 ? 0.243 -1.269 -23.987 1.00 56.75 82 TYR A O 1
ATOM 646 N N . ASN A 1 83 ? 0.901 -1.572 -21.861 1.00 57.91 83 ASN A N 1
ATOM 647 C CA . ASN A 1 83 ? -0.390 -1.418 -21.254 1.00 57.91 83 ASN A CA 1
ATOM 648 C C . ASN A 1 83 ? -0.813 0.075 -21.352 1.00 57.91 83 ASN A C 1
ATOM 650 O O . ASN A 1 83 ? -0.354 0.907 -20.569 1.00 57.91 83 ASN A O 1
ATOM 654 N N . VAL A 1 84 ? -1.681 0.419 -22.316 1.00 52.06 84 VAL A N 1
ATOM 655 C CA . VAL A 1 84 ? -2.370 1.729 -22.409 1.00 52.06 84 VAL A CA 1
ATOM 656 C C . VAL A 1 84 ? -3.413 1.858 -21.312 1.00 52.06 84 VAL A C 1
ATOM 658 O O . VAL A 1 84 ? -4.349 1.036 -21.323 1.00 52.06 84 VAL A O 1
#

Secondary structure (DSSP, 8-state):
-PPSSPPTTSB-TTS-BHHHHHHHHHHHHHHHHHHHHHHHH-TT------HHHHHHHHHHTTTTTT-S-TT--SSS-EETTEE-